Protein AF-A0A382F823-F1 (afdb_monomer_lite)

Radius of gyration: 18.75 Å; chains: 1; bounding box: 42×28×58 Å

Sequence (161 aa):
MLDWESLFKRYIWDDRTTPYLVPASRLNRQQADYEILAYTIFLGILFGVVSITALSSAGPHGHSPNMALYAFTVTCTTVLFGYTKNYPAALYLSASPLAGIAYLVFYGLGSERHLIDTLLIGGALLLLLWYSIRIIRIARIYPTLPEGGNDSTPRRRLFKR

Secondary structure (DSSP, 8-state):
---HHHHHHHHHT-TTT--TTS-GGG--HHHHHHHHHHHHHHHHHHHHHHHHHHHSSSSTT-S-HHHHHHHHHHHHHHHHHHHH--HHHHHHHHHHHHHHHHHHHHHSSSTTS-HHHHHHHHHHHHHHHHHHHHHHHHHHHGGGS-----TTS----SS--

Structure (mmCIF, N/CA/C/O backbone):
data_AF-A0A382F823-F1
#
_entry.id   AF-A0A382F823-F1
#
loop_
_atom_site.group_PDB
_atom_site.id
_atom_site.type_symbol
_atom_site.label_atom_id
_atom_site.label_alt_id
_atom_site.label_comp_id
_atom_site.label_asym_id
_atom_site.label_entity_id
_atom_site.label_seq_id
_atom_site.pdbx_PDB_ins_code
_atom_site.Cartn_x
_atom_site.Cartn_y
_atom_site.Cartn_z
_atom_site.occupancy
_atom_site.B_iso_or_equiv
_atom_site.auth_seq_id
_atom_site.auth_comp_id
_atom_site.auth_asym_id
_atom_site.auth_atom_id
_atom_site.pdbx_PDB_model_num
ATOM 1 N N . MET A 1 1 ? 25.219 -9.732 25.326 1.00 64.75 1 MET A N 1
ATOM 2 C CA . MET A 1 1 ? 24.855 -9.704 23.892 1.00 64.75 1 M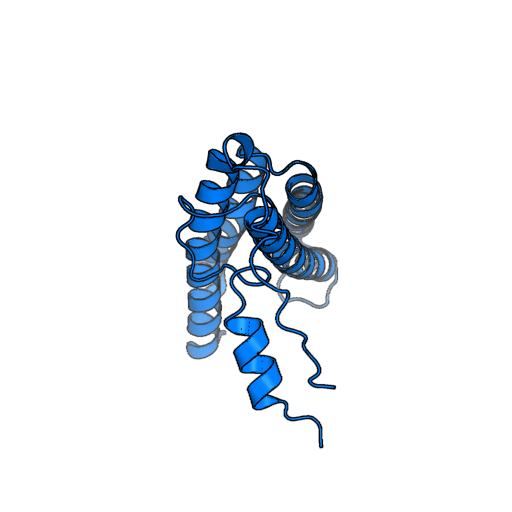ET A CA 1
ATOM 3 C C . MET A 1 1 ? 23.354 -9.509 23.791 1.00 64.75 1 MET A C 1
ATOM 5 O O . MET A 1 1 ? 22.639 -10.093 24.596 1.00 64.75 1 MET A O 1
ATOM 9 N N . LEU A 1 2 ? 22.894 -8.640 22.889 1.00 68.69 2 LEU A N 1
ATOM 10 C CA . LEU A 1 2 ? 21.466 -8.422 22.655 1.00 68.69 2 LEU A CA 1
ATOM 11 C C . LEU A 1 2 ? 20.892 -9.686 22.002 1.00 68.69 2 LEU A C 1
ATOM 13 O O . LEU A 1 2 ? 21.388 -10.110 20.960 1.00 68.69 2 LEU A O 1
ATOM 17 N N . ASP A 1 3 ? 19.891 -10.300 22.622 1.00 81.38 3 ASP A N 1
ATOM 18 C CA . ASP A 1 3 ? 19.282 -11.532 22.122 1.00 81.38 3 ASP A CA 1
ATOM 19 C C . ASP A 1 3 ? 18.284 -11.208 20.995 1.00 81.38 3 ASP A C 1
ATOM 21 O O . ASP A 1 3 ? 17.083 -11.025 21.204 1.00 81.38 3 ASP A O 1
ATOM 25 N N . TRP A 1 4 ? 18.825 -11.014 19.791 1.00 78.00 4 TRP A N 1
ATOM 26 C CA . TRP A 1 4 ? 18.094 -10.539 18.612 1.00 78.00 4 TRP A CA 1
ATOM 27 C C . TRP A 1 4 ? 16.933 -11.458 18.217 1.00 78.00 4 TRP A C 1
ATOM 29 O O . TRP A 1 4 ? 15.869 -10.980 17.826 1.00 78.00 4 TRP A O 1
ATOM 39 N N . GLU A 1 5 ? 17.102 -12.773 18.367 1.00 82.50 5 GLU A N 1
ATOM 40 C CA . GLU A 1 5 ? 16.078 -13.752 18.002 1.00 82.50 5 GLU A CA 1
ATOM 41 C C . GLU A 1 5 ? 14.841 -13.637 18.899 1.00 82.50 5 GLU A C 1
ATOM 43 O O . GLU A 1 5 ? 13.706 -13.637 18.408 1.00 82.50 5 GLU A O 1
ATOM 48 N N . SER A 1 6 ? 15.039 -13.489 20.213 1.00 78.00 6 SER A N 1
ATOM 49 C CA . SER A 1 6 ? 13.921 -13.344 21.144 1.00 78.00 6 SER A CA 1
ATOM 50 C C . SER A 1 6 ? 13.218 -11.998 20.986 1.00 78.00 6 SER A C 1
ATOM 52 O O . SER A 1 6 ? 11.990 -11.951 21.061 1.00 78.00 6 SER A O 1
ATOM 54 N N . LEU A 1 7 ? 13.952 -10.922 20.684 1.00 77.62 7 LEU A N 1
ATOM 55 C CA . LEU A 1 7 ? 13.371 -9.614 20.370 1.00 77.62 7 LEU A CA 1
ATOM 56 C C . LEU A 1 7 ? 12.538 -9.647 19.084 1.00 77.62 7 LEU A C 1
ATOM 58 O O . LEU A 1 7 ? 11.413 -9.147 19.077 1.00 77.62 7 LEU A O 1
ATOM 62 N N . PHE A 1 8 ? 13.045 -10.281 18.026 1.00 76.81 8 PHE A N 1
ATOM 63 C CA . PHE A 1 8 ? 12.350 -10.393 16.745 1.00 76.81 8 PHE A CA 1
ATOM 64 C C . PHE A 1 8 ? 11.076 -11.235 16.853 1.00 76.81 8 PHE A C 1
ATOM 66 O O . PHE A 1 8 ? 9.999 -10.771 16.475 1.00 76.81 8 PHE A O 1
ATOM 73 N N . LYS A 1 9 ? 11.159 -12.434 17.453 1.00 75.12 9 LYS A N 1
ATOM 74 C CA . LYS A 1 9 ? 9.976 -13.277 17.705 1.00 75.12 9 LYS A CA 1
ATOM 75 C C . LYS A 1 9 ? 8.940 -12.524 18.527 1.00 75.12 9 LYS A C 1
ATOM 77 O O . LYS A 1 9 ? 7.758 -12.558 18.211 1.00 75.12 9 LYS A O 1
ATOM 82 N N . ARG A 1 10 ? 9.381 -11.810 19.562 1.00 72.06 10 ARG A N 1
ATOM 83 C CA . ARG A 1 10 ? 8.488 -11.067 20.450 1.00 72.06 10 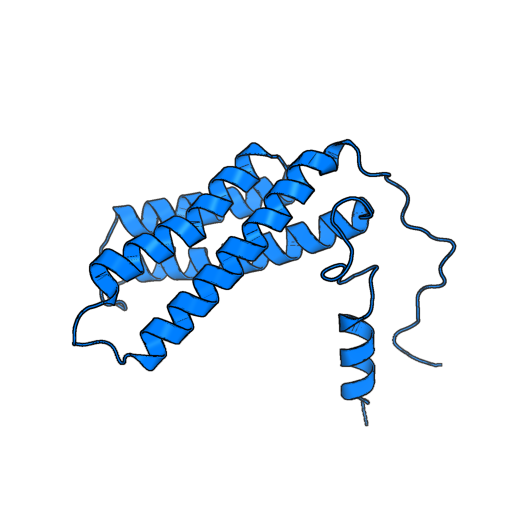ARG A CA 1
ATOM 84 C C . ARG A 1 10 ? 7.835 -9.864 19.778 1.00 72.06 10 ARG A C 1
ATOM 86 O O . ARG A 1 10 ? 6.722 -9.545 20.163 1.00 72.06 10 ARG A O 1
ATOM 93 N N . TYR A 1 11 ? 8.492 -9.228 18.809 1.00 70.38 11 TYR A N 1
ATOM 94 C CA . TYR A 1 11 ? 7.924 -8.122 18.037 1.00 70.38 11 TYR A CA 1
ATOM 95 C C . TYR A 1 11 ? 6.930 -8.598 16.970 1.00 70.38 11 TYR A C 1
ATOM 97 O O . TYR A 1 11 ? 5.876 -7.991 16.808 1.00 70.38 11 TYR A O 1
ATOM 105 N N . ILE A 1 12 ? 7.232 -9.690 16.257 1.00 71.31 12 ILE A N 1
ATOM 106 C CA . ILE A 1 12 ? 6.339 -10.228 15.213 1.00 71.31 12 ILE A CA 1
ATOM 107 C C . ILE A 1 12 ? 5.078 -10.855 15.806 1.00 71.31 12 ILE A C 1
ATOM 109 O O . ILE A 1 12 ? 4.016 -10.752 15.207 1.00 71.31 12 ILE A O 1
ATOM 113 N N . TRP A 1 13 ? 5.186 -11.496 16.971 1.00 69.38 13 TRP A N 1
ATOM 114 C CA . TRP A 1 13 ? 4.048 -12.116 17.661 1.00 69.38 13 TRP A CA 1
ATOM 115 C C . TRP A 1 13 ? 3.336 -11.175 18.645 1.00 69.38 13 TRP A C 1
ATOM 117 O O . TRP A 1 13 ? 2.557 -11.638 19.481 1.00 69.38 13 TRP A O 1
ATOM 127 N N . ASP A 1 14 ? 3.620 -9.870 18.613 1.00 73.12 14 ASP A N 1
ATOM 128 C CA . ASP A 1 14 ? 2.905 -8.903 19.445 1.00 73.12 14 ASP A CA 1
ATOM 129 C C . ASP A 1 14 ? 1.662 -8.390 18.725 1.00 73.12 14 ASP A C 1
ATOM 131 O O . ASP A 1 14 ? 1.696 -7.378 18.027 1.00 73.12 14 ASP A O 1
ATOM 135 N N . ASP A 1 15 ? 0.533 -9.047 18.979 1.00 70.06 15 ASP A N 1
ATOM 136 C CA . ASP A 1 15 ? -0.755 -8.675 18.402 1.00 70.06 15 ASP A CA 1
ATOM 137 C C . ASP A 1 15 ? -1.130 -7.204 18.652 1.00 70.06 15 ASP A C 1
ATOM 139 O O . ASP A 1 15 ? -1.934 -6.659 17.903 1.00 70.06 15 ASP A O 1
ATOM 143 N N . ARG A 1 16 ? -0.583 -6.513 19.669 1.00 69.00 16 ARG A N 1
ATOM 144 C CA . ARG A 1 16 ? -0.863 -5.075 19.867 1.00 69.00 16 ARG A CA 1
ATOM 145 C C . ARG A 1 16 ? -0.211 -4.203 18.798 1.00 69.00 16 ARG A C 1
ATOM 147 O O . ARG A 1 16 ? -0.810 -3.205 18.407 1.00 69.00 16 ARG A O 1
ATOM 154 N N . THR A 1 17 ? 0.997 -4.558 18.366 1.00 67.06 17 THR A N 1
ATOM 155 C CA . THR A 1 17 ? 1.850 -3.708 17.520 1.00 67.06 17 THR A CA 1
ATOM 156 C C . THR A 1 17 ? 1.912 -4.210 16.076 1.00 67.06 17 THR A C 1
ATOM 158 O O . THR A 1 17 ? 2.080 -3.415 15.155 1.00 67.06 17 THR A O 1
ATOM 161 N N . THR A 1 18 ? 1.744 -5.518 15.868 1.00 70.56 18 THR A N 1
ATOM 162 C CA . THR A 1 18 ? 1.849 -6.213 14.576 1.00 70.56 18 THR A CA 1
ATOM 163 C C . THR A 1 18 ? 0.678 -7.194 14.372 1.00 70.56 18 THR A C 1
ATOM 165 O O . THR A 1 18 ? 0.881 -8.396 14.208 1.00 70.56 18 THR A O 1
ATOM 168 N N . PRO A 1 19 ? -0.582 -6.715 14.331 1.00 76.75 19 PRO A N 1
ATOM 169 C CA . PRO A 1 19 ? -1.793 -7.550 14.290 1.00 76.75 19 PRO A CA 1
ATOM 170 C C . PRO A 1 19 ? -2.033 -8.281 12.950 1.00 76.75 19 PRO A C 1
ATOM 172 O O . PRO A 1 19 ? -3.172 -8.596 12.602 1.00 76.75 19 PRO A O 1
ATOM 175 N N . TYR A 1 20 ? -0.992 -8.600 12.179 1.00 78.31 20 TYR A N 1
ATOM 176 C CA . TYR A 1 20 ? -1.092 -9.176 10.833 1.00 78.31 20 TYR A CA 1
ATOM 177 C C . TYR A 1 20 ? -1.740 -10.565 10.798 1.00 78.31 20 TYR A C 1
ATOM 179 O O . TYR A 1 20 ? -2.231 -10.989 9.755 1.00 78.31 20 TYR A O 1
ATOM 187 N N . LEU A 1 21 ? -1.785 -11.283 11.920 1.00 77.19 21 LEU A N 1
ATOM 188 C CA . LEU A 1 21 ? -2.423 -12.603 12.018 1.00 77.19 21 LEU A CA 1
ATOM 189 C C . LEU A 1 21 ? -3.831 -12.545 12.630 1.00 77.19 21 LEU A C 1
ATOM 191 O O . LEU A 1 21 ? -4.568 -13.531 12.583 1.00 77.19 21 LEU A O 1
ATOM 195 N N . VAL A 1 22 ? -4.242 -11.387 13.154 1.00 80.69 22 VAL A N 1
ATOM 196 C CA . VAL A 1 22 ? -5.578 -11.190 13.722 1.00 80.69 22 VAL A CA 1
ATOM 197 C C . VAL A 1 22 ? -6.588 -10.984 12.584 1.00 80.69 22 VAL A C 1
ATOM 199 O O . VAL A 1 22 ? -6.340 -10.172 11.688 1.00 80.69 22 VAL A O 1
ATOM 202 N N . PRO A 1 23 ? -7.737 -11.689 12.580 1.00 81.69 23 PRO A N 1
ATOM 203 C CA . PRO A 1 23 ? -8.795 -11.446 11.606 1.00 81.69 23 PRO A CA 1
ATOM 204 C C . PRO A 1 23 ? -9.296 -10.004 11.684 1.00 81.69 23 PRO A C 1
ATOM 206 O O . PRO A 1 23 ? -9.543 -9.502 12.779 1.00 81.69 23 PRO A O 1
ATOM 209 N N . ALA A 1 24 ? -9.543 -9.374 10.531 1.00 81.62 24 ALA A N 1
ATOM 210 C CA . ALA A 1 24 ? -9.981 -7.977 10.475 1.00 81.62 24 ALA A CA 1
ATOM 211 C C . ALA A 1 24 ? -11.205 -7.688 11.371 1.00 81.62 24 ALA A C 1
ATOM 213 O O . ALA A 1 24 ? -11.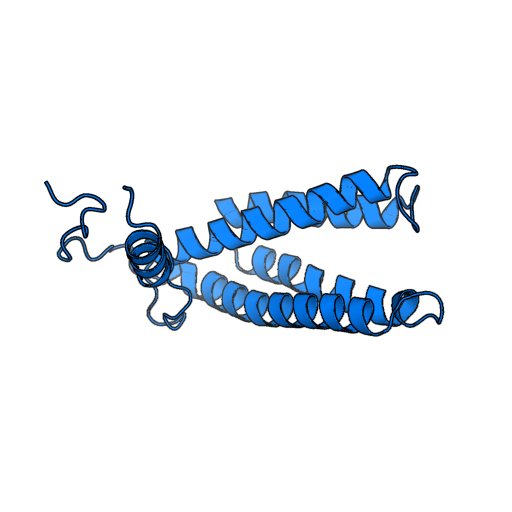255 -6.657 12.027 1.00 81.62 24 ALA A O 1
ATOM 214 N N . SER A 1 25 ? -12.153 -8.626 11.475 1.00 80.25 25 SER A N 1
ATOM 215 C CA . SER A 1 25 ? -13.363 -8.493 12.303 1.00 80.25 25 SER A CA 1
ATOM 216 C C . SER A 1 25 ? -13.121 -8.450 13.815 1.00 80.25 25 SER A C 1
ATOM 218 O O . SER A 1 25 ? -14.028 -8.085 14.556 1.00 80.25 25 SER A O 1
ATOM 220 N N . ARG A 1 26 ? -11.936 -8.852 14.283 1.00 82.19 26 ARG A N 1
ATOM 221 C CA . ARG A 1 26 ? -11.557 -8.872 15.704 1.00 82.19 26 ARG A CA 1
ATOM 222 C C . ARG A 1 26 ? -10.512 -7.811 16.045 1.00 82.19 26 ARG A C 1
ATOM 224 O O . ARG A 1 26 ? -9.977 -7.831 17.151 1.00 82.19 26 ARG A O 1
ATOM 231 N N . LEU A 1 27 ? -10.193 -6.928 15.099 1.00 84.19 27 LEU A N 1
ATOM 232 C CA . LEU A 1 27 ? -9.223 -5.870 15.327 1.00 84.19 27 LEU A CA 1
ATOM 233 C C . LEU A 1 27 ? -9.762 -4.834 16.301 1.00 84.19 27 LEU A C 1
ATOM 235 O O . LEU A 1 27 ? -10.942 -4.497 16.329 1.00 84.19 27 LEU A O 1
ATOM 239 N N . ASN A 1 28 ? -8.839 -4.291 17.070 1.00 86.75 28 ASN A N 1
ATOM 240 C CA . ASN A 1 28 ? -9.043 -3.087 17.842 1.00 86.75 28 ASN A CA 1
ATOM 241 C C . ASN A 1 28 ? -8.707 -1.849 17.001 1.00 86.75 28 ASN A C 1
ATOM 243 O O . ASN A 1 28 ? -7.920 -1.944 16.055 1.00 86.75 28 ASN A O 1
ATOM 247 N N . ARG A 1 29 ? -9.217 -0.669 17.360 1.00 85.56 29 ARG A N 1
ATOM 248 C CA . ARG A 1 29 ? -8.936 0.553 16.593 1.00 85.56 29 ARG A CA 1
ATOM 249 C C . ARG A 1 29 ? -7.447 0.908 16.570 1.00 85.56 29 ARG A C 1
ATOM 251 O O . ARG A 1 29 ? -6.915 1.187 15.504 1.00 85.56 29 ARG A O 1
ATOM 258 N N . GLN A 1 30 ? -6.750 0.764 17.701 1.00 85.81 30 GLN A N 1
ATOM 259 C CA . GLN A 1 30 ? -5.291 0.966 17.771 1.00 85.81 30 GLN A CA 1
ATOM 260 C C . GLN A 1 30 ? -4.515 -0.011 16.873 1.00 85.81 30 GLN A C 1
ATOM 262 O O . GLN A 1 30 ? -3.559 0.371 16.207 1.00 85.81 30 GLN A O 1
ATOM 267 N N . GLN A 1 31 ? -4.933 -1.278 16.836 1.00 87.12 31 GLN A N 1
ATOM 268 C CA . GLN A 1 31 ? -4.320 -2.299 15.982 1.00 87.12 31 GLN A CA 1
ATOM 269 C C . GLN A 1 31 ? -4.525 -1.968 14.498 1.00 87.12 31 GLN A C 1
ATOM 271 O O . GLN A 1 31 ? -3.583 -2.032 13.711 1.00 87.12 31 GLN A O 1
ATOM 276 N N . ALA A 1 32 ? -5.740 -1.556 14.130 1.00 89.56 32 ALA A N 1
ATOM 277 C CA . ALA A 1 32 ? -6.045 -1.095 12.783 1.00 89.56 32 ALA A CA 1
ATOM 278 C C . ALA A 1 32 ? -5.225 0.150 12.400 1.00 89.56 32 ALA A C 1
ATOM 280 O O . ALA A 1 32 ? -4.743 0.225 11.273 1.00 89.56 32 ALA A O 1
ATOM 281 N N . ASP A 1 33 ? -5.012 1.089 13.328 1.00 89.94 33 ASP A N 1
ATOM 282 C CA . ASP A 1 33 ? -4.183 2.277 13.098 1.00 89.94 33 ASP A CA 1
ATOM 283 C C . ASP A 1 33 ? -2.730 1.908 12.778 1.00 89.94 33 ASP A C 1
ATOM 285 O O . ASP A 1 33 ? -2.172 2.426 11.809 1.00 89.94 33 ASP A O 1
ATOM 289 N N . TYR A 1 34 ? -2.128 0.989 13.541 1.00 89.12 34 TYR A N 1
ATOM 290 C CA . TYR A 1 34 ? -0.767 0.515 13.271 1.00 89.12 34 TYR A CA 1
ATOM 291 C C . TYR A 1 34 ? -0.660 -0.208 11.928 1.00 89.12 34 TYR A C 1
ATOM 293 O O . TYR A 1 34 ? 0.287 0.031 11.178 1.00 89.12 34 TYR A O 1
ATOM 301 N N . GLU A 1 35 ? -1.636 -1.053 11.596 1.00 91.19 35 GLU A N 1
ATOM 302 C CA . GLU A 1 35 ? -1.631 -1.797 10.337 1.00 91.19 35 GLU A CA 1
ATOM 303 C C . GLU A 1 35 ? -1.799 -0.871 9.120 1.00 91.19 35 GLU A C 1
ATOM 305 O O . GLU A 1 35 ? -1.065 -0.994 8.135 1.00 91.19 35 GLU A O 1
ATOM 310 N N . ILE A 1 36 ? -2.721 0.097 9.202 1.00 92.44 36 ILE A N 1
ATOM 311 C CA . ILE A 1 36 ? -2.918 1.118 8.166 1.00 92.44 36 ILE A CA 1
ATOM 312 C C . ILE A 1 36 ? -1.656 1.970 8.015 1.00 92.44 36 ILE A C 1
ATOM 314 O O . ILE A 1 36 ? -1.240 2.233 6.889 1.00 92.44 36 ILE A O 1
ATOM 318 N N . LEU A 1 37 ? -1.031 2.381 9.121 1.00 91.94 37 LEU A N 1
ATOM 319 C CA . LEU A 1 37 ? 0.189 3.188 9.099 1.00 91.94 37 LEU A CA 1
ATOM 320 C C . LEU A 1 37 ? 1.366 2.435 8.468 1.00 91.94 37 LEU A C 1
ATOM 322 O O . LEU A 1 37 ? 2.077 2.993 7.635 1.00 91.94 37 LEU A O 1
ATOM 326 N N . ALA A 1 38 ? 1.557 1.160 8.812 1.00 91.56 38 ALA A N 1
ATOM 327 C CA . ALA A 1 38 ? 2.594 0.335 8.197 1.00 91.56 38 ALA A CA 1
ATOM 328 C C . ALA A 1 38 ? 2.381 0.217 6.679 1.00 91.56 38 ALA A C 1
ATOM 330 O O . ALA A 1 38 ? 3.319 0.392 5.899 1.00 91.56 38 ALA A O 1
ATOM 331 N N . TYR A 1 39 ? 1.135 -0.013 6.255 1.00 92.94 39 TYR A N 1
ATOM 332 C CA . TYR A 1 39 ? 0.780 -0.108 4.842 1.00 92.94 39 TYR A CA 1
ATOM 333 C C . TYR A 1 39 ? 1.009 1.203 4.080 1.00 92.94 39 TYR A C 1
ATOM 335 O O . TYR A 1 39 ? 1.589 1.186 2.994 1.00 92.94 39 TYR A O 1
ATOM 343 N N . THR A 1 40 ? 0.578 2.342 4.629 1.00 94.25 40 THR A N 1
ATOM 344 C CA . THR A 1 40 ? 0.711 3.644 3.959 1.00 94.25 40 THR A CA 1
ATOM 345 C C . THR A 1 40 ? 2.156 4.092 3.850 1.00 94.25 40 THR A C 1
ATOM 347 O O . THR A 1 40 ? 2.535 4.605 2.802 1.00 94.25 40 THR A O 1
ATOM 350 N N . ILE A 1 41 ? 2.983 3.848 4.871 1.00 94.44 41 ILE A N 1
ATOM 351 C CA . ILE A 1 41 ? 4.423 4.127 4.806 1.00 94.44 41 ILE A CA 1
ATOM 352 C C . ILE A 1 41 ? 5.080 3.256 3.738 1.00 94.44 41 ILE A C 1
ATOM 354 O O . ILE A 1 41 ? 5.795 3.774 2.882 1.00 94.44 41 ILE A O 1
ATOM 358 N N . PHE A 1 42 ? 4.815 1.947 3.754 1.00 93.88 42 PHE A N 1
ATOM 359 C CA . PHE A 1 42 ? 5.396 1.021 2.785 1.00 93.88 42 PHE A CA 1
ATOM 360 C C . PHE A 1 42 ? 5.042 1.414 1.345 1.00 93.88 42 PHE A C 1
ATOM 362 O O . PHE A 1 42 ? 5.928 1.587 0.505 1.00 93.88 42 PHE A O 1
ATOM 369 N N . LEU A 1 43 ? 3.751 1.610 1.067 1.00 94.00 43 LEU A N 1
ATOM 370 C CA . LEU A 1 43 ? 3.275 1.951 -0.270 1.00 94.00 43 LEU A CA 1
ATOM 371 C C . LEU A 1 43 ? 3.713 3.364 -0.687 1.00 94.00 43 LEU A C 1
ATOM 373 O O . LEU A 1 43 ? 4.080 3.574 -1.841 1.00 94.00 43 LEU A O 1
ATOM 377 N N . GLY A 1 44 ? 3.718 4.314 0.250 1.00 94.06 44 GLY A N 1
ATOM 378 C CA . GLY A 1 44 ? 4.122 5.697 0.015 1.00 94.06 44 GLY A CA 1
ATOM 379 C C . GLY A 1 44 ? 5.596 5.819 -0.361 1.00 94.06 44 GLY A C 1
ATOM 380 O O . GLY A 1 44 ? 5.916 6.530 -1.312 1.00 94.06 44 GLY A O 1
ATOM 381 N N . ILE A 1 45 ? 6.483 5.077 0.314 1.00 94.75 45 ILE A N 1
ATOM 382 C CA . ILE A 1 45 ? 7.911 5.012 -0.036 1.00 94.75 45 ILE A CA 1
ATOM 383 C C . ILE A 1 45 ? 8.089 4.364 -1.410 1.00 94.75 45 ILE A C 1
ATOM 385 O O . ILE A 1 45 ? 8.780 4.923 -2.260 1.00 94.75 45 ILE A O 1
ATOM 389 N N . LEU A 1 46 ? 7.440 3.220 -1.652 1.00 92.81 46 LEU A N 1
ATOM 390 C CA . LEU A 1 46 ? 7.561 2.489 -2.914 1.00 92.81 46 LEU A CA 1
ATOM 391 C C . LEU A 1 46 ? 7.148 3.369 -4.102 1.00 92.81 46 LEU A C 1
ATOM 393 O O . LEU A 1 46 ? 7.929 3.553 -5.035 1.00 92.81 46 LEU A O 1
ATOM 397 N N . PHE A 1 47 ? 5.958 3.971 -4.051 1.00 92.12 47 PHE A N 1
ATOM 398 C CA . PHE A 1 47 ? 5.470 4.836 -5.128 1.00 92.12 47 PHE A CA 1
ATOM 399 C C . PHE A 1 47 ? 6.165 6.201 -5.174 1.00 92.12 47 PHE A C 1
ATOM 401 O O . PHE A 1 47 ? 6.310 6.761 -6.258 1.00 92.12 47 PHE A O 1
ATOM 408 N N . GLY A 1 48 ? 6.685 6.701 -4.050 1.00 91.75 48 GLY A N 1
ATOM 409 C CA . GLY A 1 48 ? 7.526 7.899 -4.032 1.00 91.75 48 GLY A CA 1
ATOM 410 C C . GLY A 1 48 ? 8.816 7.696 -4.830 1.00 91.75 48 GLY A C 1
ATOM 411 O O . GLY A 1 48 ? 9.162 8.523 -5.674 1.00 91.75 48 GLY A O 1
ATOM 412 N N . VAL A 1 49 ? 9.482 6.552 -4.646 1.00 91.69 49 VAL A N 1
ATOM 413 C CA . VAL A 1 49 ? 10.658 6.174 -5.447 1.00 91.69 49 VAL A CA 1
ATOM 414 C C . VAL A 1 49 ? 10.281 5.996 -6.921 1.00 91.69 49 VAL A C 1
ATOM 416 O O . VAL A 1 49 ? 10.990 6.499 -7.794 1.00 91.69 49 VAL A O 1
ATOM 419 N N . VAL A 1 50 ? 9.149 5.349 -7.222 1.00 88.69 50 VAL A N 1
ATOM 420 C CA . VAL A 1 50 ? 8.651 5.209 -8.606 1.00 88.69 50 VAL A CA 1
ATOM 421 C C . VAL A 1 50 ? 8.396 6.576 -9.250 1.00 88.69 50 VAL A C 1
ATOM 423 O O . VAL A 1 50 ? 8.791 6.799 -10.388 1.00 88.69 50 VAL A O 1
ATOM 426 N N . SER A 1 51 ? 7.799 7.523 -8.524 1.00 89.88 51 SER A N 1
ATOM 427 C CA . SER A 1 51 ? 7.530 8.870 -9.034 1.00 89.88 51 SER A CA 1
ATOM 428 C C . SER A 1 51 ? 8.815 9.619 -9.394 1.00 89.88 51 SER A C 1
ATOM 430 O O . SER A 1 51 ? 8.872 10.248 -10.449 1.00 89.88 51 SER A O 1
ATOM 432 N N . ILE A 1 52 ? 9.845 9.546 -8.544 1.00 89.12 52 ILE A N 1
ATOM 433 C CA . ILE A 1 52 ? 11.137 10.206 -8.786 1.00 89.12 52 ILE A CA 1
ATOM 434 C C . ILE A 1 52 ? 11.870 9.538 -9.955 1.00 89.12 52 ILE A C 1
ATOM 436 O O . ILE A 1 52 ? 12.398 10.218 -10.833 1.00 89.12 52 ILE A O 1
ATOM 440 N N . THR A 1 53 ? 11.886 8.205 -9.991 1.00 87.06 53 THR A N 1
ATOM 441 C CA . THR A 1 53 ? 12.574 7.444 -11.045 1.00 87.06 53 THR A CA 1
ATOM 442 C C . THR A 1 53 ? 11.906 7.589 -12.410 1.00 87.06 53 THR A C 1
ATOM 444 O O . THR A 1 53 ? 12.620 7.677 -13.402 1.00 87.06 53 THR A O 1
ATOM 447 N N . ALA A 1 54 ? 10.576 7.696 -12.477 1.00 86.00 54 ALA A N 1
ATOM 448 C CA . ALA A 1 54 ? 9.845 7.959 -13.721 1.00 86.00 54 ALA A CA 1
ATOM 449 C C . ALA A 1 54 ? 10.128 9.358 -14.302 1.00 86.00 54 ALA A C 1
ATOM 451 O O . ALA A 1 54 ? 10.078 9.552 -15.518 1.00 86.00 54 ALA A O 1
ATOM 452 N N . LEU A 1 55 ? 10.432 10.335 -13.440 1.00 86.12 55 LEU A N 1
ATOM 453 C CA . LEU A 1 55 ? 10.803 11.691 -13.851 1.00 86.12 55 LEU A CA 1
ATOM 454 C C . LEU A 1 55 ? 12.293 11.807 -14.219 1.00 86.12 55 LEU A C 1
ATOM 456 O O . LEU A 1 55 ? 12.675 12.674 -15.002 1.00 86.12 55 LEU A O 1
ATOM 460 N N . SER A 1 56 ? 13.123 10.929 -13.658 1.00 84.56 56 SER A N 1
ATOM 461 C CA . SER A 1 56 ? 14.550 10.819 -13.952 1.00 84.56 56 SER A CA 1
ATOM 462 C C . SER A 1 56 ? 14.811 10.042 -15.250 1.00 84.56 56 SER A C 1
ATOM 464 O O . SER A 1 56 ? 13.981 9.263 -15.709 1.00 84.56 56 SER A O 1
ATOM 466 N N . SER A 1 57 ? 16.006 10.205 -15.819 1.00 75.81 57 SER A N 1
ATOM 467 C CA . SER A 1 57 ? 16.526 9.368 -16.910 1.00 75.81 57 SER A CA 1
ATOM 468 C C . SER A 1 57 ? 17.113 8.034 -16.423 1.00 75.81 57 SER A C 1
ATOM 470 O O . SER A 1 57 ? 17.560 7.226 -17.230 1.00 75.81 57 SER A O 1
ATOM 472 N N . ALA A 1 58 ? 17.121 7.785 -15.109 1.00 70.56 58 ALA A N 1
ATOM 473 C CA . ALA A 1 58 ? 17.775 6.629 -14.494 1.00 70.56 58 ALA A CA 1
ATOM 474 C C . ALA A 1 58 ? 17.056 5.279 -14.707 1.00 70.56 58 ALA A C 1
ATOM 476 O O . ALA A 1 58 ? 17.580 4.246 -14.294 1.00 70.56 58 ALA A O 1
ATOM 477 N N . GLY A 1 59 ? 15.857 5.264 -15.302 1.00 65.25 59 GLY A N 1
ATOM 478 C CA . GLY A 1 59 ? 15.036 4.061 -15.457 1.00 65.25 59 GLY A CA 1
ATOM 479 C C . GLY A 1 59 ? 14.725 3.696 -16.914 1.00 65.25 59 GLY A C 1
ATOM 480 O O . GLY A 1 59 ? 14.774 4.563 -17.785 1.00 65.25 59 GLY A O 1
ATOM 481 N N . PRO A 1 60 ? 14.297 2.445 -17.188 1.00 65.31 60 PRO A N 1
ATOM 482 C CA . PRO A 1 60 ? 13.964 1.993 -18.546 1.00 65.31 60 PRO A CA 1
ATOM 483 C C . PRO A 1 60 ? 12.796 2.767 -19.181 1.00 65.31 60 PRO A C 1
ATOM 485 O O . PRO A 1 60 ? 12.627 2.749 -20.391 1.00 65.31 60 PRO A O 1
ATOM 488 N N . HIS A 1 61 ? 11.979 3.423 -18.350 1.00 65.56 61 HIS A N 1
ATOM 489 C CA . HIS A 1 61 ? 10.830 4.246 -18.746 1.00 65.56 61 HIS A CA 1
ATOM 490 C C . HIS A 1 61 ? 10.981 5.682 -18.210 1.00 65.56 61 HIS A C 1
ATOM 492 O O . HIS A 1 61 ? 9.999 6.315 -17.816 1.00 65.56 61 HIS A O 1
ATOM 498 N N . GLY A 1 62 ? 12.221 6.174 -18.126 1.00 67.38 62 GLY A N 1
ATOM 499 C CA . GLY A 1 62 ? 12.507 7.554 -17.741 1.00 67.38 62 GLY A CA 1
ATOM 500 C C . GLY A 1 62 ? 11.826 8.560 -18.672 1.00 67.38 62 GLY A C 1
ATOM 501 O O . GLY A 1 62 ? 11.548 8.256 -19.830 1.00 67.38 62 GLY A O 1
ATOM 502 N N . HIS A 1 63 ? 11.535 9.755 -18.158 1.00 79.25 63 HIS A N 1
ATOM 503 C CA . HIS A 1 63 ? 10.740 10.777 -18.853 1.00 79.25 63 HIS A CA 1
ATOM 504 C C . HIS A 1 63 ? 9.329 10.307 -19.244 1.00 79.25 63 HIS A C 1
ATOM 506 O O . HIS A 1 63 ? 8.859 10.577 -20.349 1.00 79.25 63 HIS A O 1
ATOM 512 N N . SER A 1 64 ? 8.623 9.640 -18.327 1.00 84.31 64 SER A N 1
ATOM 513 C CA . SER A 1 64 ? 7.213 9.263 -18.504 1.00 84.31 64 SER A CA 1
ATOM 514 C C . SER A 1 64 ? 6.291 10.092 -17.587 1.00 84.31 64 SER A C 1
ATOM 516 O O . SER A 1 64 ? 5.939 9.655 -16.487 1.00 84.31 64 SER A O 1
ATOM 518 N N . PRO A 1 65 ? 5.835 11.292 -18.019 1.00 84.38 65 PRO A N 1
ATOM 519 C CA . PRO A 1 65 ? 5.039 12.195 -17.180 1.00 84.38 65 PRO A CA 1
ATOM 520 C C . PRO A 1 65 ? 3.778 11.546 -16.604 1.00 84.38 65 PRO A C 1
ATOM 522 O O . PRO A 1 65 ? 3.451 11.758 -15.442 1.00 84.38 65 PRO A O 1
ATOM 525 N N . ASN A 1 66 ? 3.101 10.703 -17.388 1.00 87.94 66 ASN A N 1
ATOM 526 C CA . ASN A 1 66 ? 1.873 10.029 -16.961 1.00 87.94 66 ASN A CA 1
ATOM 527 C C . ASN A 1 66 ? 2.123 9.050 -15.803 1.00 87.94 66 ASN A C 1
ATOM 529 O O . ASN A 1 66 ? 1.332 8.988 -14.863 1.00 87.94 66 ASN A O 1
ATOM 533 N N . MET A 1 67 ? 3.233 8.305 -15.851 1.00 85.94 67 MET A N 1
ATOM 534 C CA . MET A 1 67 ? 3.596 7.348 -14.805 1.00 85.94 67 MET A CA 1
ATOM 535 C C . MET A 1 67 ? 4.028 8.075 -13.530 1.00 85.94 67 MET A C 1
ATOM 537 O O . MET A 1 67 ? 3.610 7.690 -12.439 1.00 85.94 67 MET A O 1
ATOM 541 N N . ALA A 1 68 ? 4.795 9.161 -13.671 1.00 89.06 68 ALA A N 1
ATOM 542 C CA . ALA A 1 68 ? 5.189 10.011 -12.552 1.00 89.06 68 ALA A CA 1
ATOM 543 C C . ALA A 1 68 ? 3.970 10.651 -11.867 1.00 89.06 68 ALA A C 1
ATOM 545 O O . ALA A 1 68 ? 3.857 10.589 -10.646 1.00 89.06 68 ALA A O 1
ATOM 546 N N . LEU A 1 69 ? 3.024 11.200 -12.640 1.00 91.19 69 LEU A N 1
ATOM 547 C CA . LEU A 1 69 ? 1.793 11.788 -12.105 1.00 91.19 69 LEU A CA 1
ATOM 548 C C . LEU A 1 69 ? 0.939 10.756 -11.367 1.00 91.19 69 LEU A C 1
ATOM 550 O O . LEU A 1 69 ? 0.492 11.027 -10.256 1.00 91.19 69 LEU A O 1
ATOM 554 N N . TYR A 1 70 ? 0.748 9.566 -11.941 1.00 92.25 70 TYR A N 1
ATOM 555 C CA . TYR A 1 70 ? 0.003 8.499 -11.273 1.00 92.25 70 TYR A CA 1
ATOM 556 C C . TYR A 1 70 ? 0.688 8.037 -9.979 1.00 92.25 70 TYR A C 1
ATOM 558 O O . TYR A 1 70 ? 0.044 7.886 -8.942 1.00 92.25 70 TYR A O 1
ATOM 566 N N . ALA A 1 71 ? 2.008 7.839 -10.004 1.00 91.69 71 ALA A N 1
ATOM 567 C CA . ALA A 1 71 ? 2.746 7.454 -8.807 1.00 91.69 71 ALA A CA 1
ATOM 568 C C . ALA A 1 71 ? 2.659 8.534 -7.717 1.00 91.69 71 ALA A C 1
ATOM 570 O O . ALA A 1 71 ? 2.438 8.216 -6.549 1.00 91.69 71 ALA A O 1
ATOM 571 N N . PHE A 1 72 ? 2.723 9.809 -8.106 1.00 93.69 72 PHE A N 1
ATOM 572 C CA . PHE A 1 72 ? 2.543 10.936 -7.201 1.00 93.69 72 PHE A CA 1
ATOM 573 C C . PHE A 1 72 ? 1.143 10.966 -6.569 1.00 93.69 72 PHE A C 1
ATOM 575 O O . PHE A 1 72 ? 1.030 11.111 -5.351 1.00 93.69 72 PHE A O 1
ATOM 582 N N . THR A 1 73 ? 0.068 10.758 -7.342 1.00 95.44 73 THR A N 1
ATOM 583 C CA . THR A 1 73 ? -1.299 10.718 -6.787 1.00 95.44 73 THR A CA 1
ATOM 584 C C . THR A 1 73 ? -1.489 9.551 -5.822 1.00 95.44 73 THR A C 1
ATOM 586 O O . THR A 1 73 ? -2.165 9.707 -4.800 1.00 95.44 73 THR A O 1
ATOM 589 N N . VAL A 1 74 ? -0.860 8.400 -6.084 1.00 95.12 74 VAL A N 1
ATOM 590 C CA . VAL A 1 74 ? -0.823 7.269 -5.143 1.00 95.12 74 VAL A CA 1
ATOM 591 C C . VAL A 1 74 ? -0.106 7.666 -3.855 1.00 95.12 74 VAL A C 1
ATOM 593 O O . VAL A 1 74 ? -0.676 7.488 -2.778 1.00 95.12 74 VAL A O 1
ATOM 596 N N . THR A 1 75 ? 1.078 8.279 -3.932 1.00 95.25 75 THR A N 1
ATOM 597 C CA . THR A 1 75 ? 1.813 8.756 -2.751 1.00 95.25 75 THR A CA 1
ATOM 598 C C . THR A 1 75 ? 1.000 9.779 -1.953 1.00 95.25 75 THR A C 1
ATOM 600 O O . THR A 1 75 ? 0.836 9.611 -0.746 1.00 95.25 75 THR A O 1
ATOM 603 N N . CYS A 1 76 ? 0.383 10.779 -2.587 1.00 94.56 76 CYS A N 1
ATOM 604 C CA . CYS A 1 76 ? -0.507 11.713 -1.889 1.00 94.56 76 CYS A CA 1
ATOM 605 C C . CYS A 1 76 ? -1.680 10.991 -1.211 1.00 94.56 76 CYS A C 1
ATOM 607 O O . CYS A 1 76 ? -2.018 11.281 -0.061 1.00 94.56 76 CYS A O 1
ATOM 609 N N . THR A 1 77 ? -2.269 10.002 -1.886 1.00 95.25 77 THR A N 1
ATOM 610 C CA . THR A 1 77 ? -3.377 9.226 -1.322 1.00 95.25 77 THR A CA 1
ATOM 611 C C . THR A 1 77 ? -2.937 8.372 -0.135 1.00 95.25 77 THR A C 1
ATOM 613 O O . THR A 1 77 ? -3.718 8.214 0.798 1.00 95.25 77 THR A O 1
ATOM 616 N N . THR A 1 78 ? -1.694 7.876 -0.089 1.00 95.38 78 THR A N 1
ATOM 617 C CA . THR A 1 78 ? -1.188 7.165 1.103 1.00 95.38 78 THR A CA 1
ATOM 618 C C . THR A 1 78 ? -1.153 8.056 2.340 1.00 95.38 78 THR A C 1
ATOM 620 O O . THR A 1 78 ? -1.555 7.613 3.416 1.00 95.38 78 THR A O 1
ATOM 623 N N . VAL A 1 79 ? -0.775 9.329 2.186 1.00 94.56 79 VAL A N 1
ATOM 624 C CA . VAL A 1 79 ? -0.779 10.306 3.285 1.00 94.56 79 VAL A CA 1
ATOM 625 C C . VAL A 1 79 ? -2.213 10.601 3.729 1.00 94.56 79 VAL A C 1
ATOM 627 O O . VAL A 1 79 ? -2.528 10.521 4.919 1.00 94.56 79 VAL A O 1
ATOM 630 N N . LEU A 1 80 ? -3.109 10.864 2.771 1.00 94.19 80 LEU A N 1
ATOM 631 C CA . LEU A 1 80 ? -4.526 11.105 3.052 1.00 94.19 80 LEU A CA 1
ATOM 632 C C . LEU A 1 80 ? -5.189 9.904 3.730 1.00 94.19 80 LEU A C 1
ATOM 634 O O . LEU A 1 80 ? -5.940 10.083 4.689 1.00 94.19 80 LEU A O 1
ATOM 638 N N . PHE A 1 81 ? -4.916 8.685 3.267 1.00 94.94 81 PHE A N 1
ATOM 639 C CA . PHE A 1 81 ? -5.464 7.467 3.853 1.00 94.94 81 PHE A CA 1
ATOM 640 C C . PHE A 1 81 ? -4.916 7.220 5.261 1.00 94.94 81 PHE A C 1
ATOM 642 O O . PHE A 1 81 ? -5.688 6.869 6.148 1.00 94.94 81 PHE A O 1
ATOM 649 N N . GLY A 1 82 ? -3.627 7.476 5.505 1.00 91.81 82 GLY A N 1
ATOM 650 C CA . GLY A 1 82 ? -3.038 7.351 6.841 1.00 91.81 82 GLY A CA 1
ATOM 651 C C . GLY A 1 82 ? -3.719 8.255 7.874 1.00 91.81 82 GLY A C 1
ATOM 652 O O . GLY A 1 82 ? -3.972 7.836 9.007 1.00 91.81 82 GLY A O 1
ATOM 653 N N . TYR A 1 83 ? -4.090 9.472 7.469 1.00 91.00 83 TYR A N 1
ATOM 654 C CA . TYR A 1 83 ? -4.808 10.403 8.337 1.00 91.00 83 TYR A CA 1
ATOM 655 C C . TYR A 1 83 ? -6.299 10.052 8.455 1.00 91.00 83 TYR A C 1
ATOM 657 O O . TYR A 1 83 ? -6.783 9.767 9.552 1.00 91.00 83 TYR A O 1
ATOM 665 N N . THR A 1 84 ? -7.009 10.019 7.322 1.00 91.44 84 THR A N 1
ATOM 666 C CA . THR A 1 84 ? -8.480 9.931 7.263 1.00 91.44 84 THR A CA 1
ATOM 667 C C . THR A 1 84 ? -9.034 8.525 7.456 1.00 91.44 84 THR A C 1
ATOM 669 O O . THR A 1 84 ? -10.146 8.379 7.949 1.00 91.44 84 THR A O 1
ATOM 672 N N . LYS A 1 85 ? -8.280 7.489 7.062 1.00 91.56 85 LYS A N 1
ATOM 673 C CA . LYS A 1 85 ? -8.669 6.066 7.132 1.00 91.56 85 LYS A CA 1
ATOM 674 C C . LYS A 1 85 ? -9.973 5.760 6.388 1.00 91.56 85 LYS A C 1
ATOM 676 O O . LYS A 1 85 ? -10.677 4.796 6.678 1.00 91.56 85 LYS A O 1
ATOM 681 N N . ASN A 1 86 ? -10.265 6.576 5.377 1.00 90.88 86 ASN A N 1
ATOM 682 C CA . ASN A 1 86 ? -11.478 6.495 4.581 1.00 90.88 86 ASN A CA 1
ATOM 683 C C . ASN A 1 86 ? -11.463 5.292 3.628 1.00 90.88 86 ASN A C 1
ATOM 685 O O . ASN A 1 86 ? -10.499 5.056 2.897 1.00 90.88 86 ASN A O 1
ATOM 689 N N . TYR A 1 87 ? -12.596 4.594 3.555 1.00 91.94 87 TYR A N 1
ATOM 690 C CA . TYR A 1 87 ? -12.837 3.492 2.622 1.00 91.94 87 TYR A CA 1
ATOM 691 C C . TYR A 1 87 ? -12.527 3.805 1.137 1.00 91.94 87 TYR A C 1
ATOM 693 O O . TYR A 1 87 ? -11.826 3.006 0.513 1.00 91.94 87 TYR A O 1
ATOM 701 N N . PRO A 1 88 ? -12.964 4.939 0.541 1.00 92.62 88 PRO A N 1
ATOM 702 C CA . PRO A 1 88 ? -12.646 5.241 -0.860 1.00 92.62 88 PRO A CA 1
ATOM 703 C C . PRO A 1 88 ? -11.144 5.423 -1.117 1.00 92.62 88 PRO A C 1
ATOM 705 O O . PRO A 1 88 ? -10.655 5.034 -2.175 1.00 92.62 88 PRO A O 1
ATOM 708 N N . ALA A 1 89 ? -10.392 5.951 -0.148 1.00 91.75 89 ALA A N 1
ATOM 709 C CA . ALA A 1 89 ? -8.943 6.077 -0.278 1.00 91.75 89 ALA A CA 1
ATOM 710 C C . ALA A 1 89 ? -8.264 4.695 -0.274 1.00 91.75 89 ALA A C 1
ATOM 712 O O . ALA A 1 89 ? -7.376 4.450 -1.087 1.00 91.75 89 ALA A O 1
ATOM 713 N N . ALA A 1 90 ? -8.740 3.754 0.553 1.00 92.88 90 ALA A N 1
ATOM 714 C CA . ALA A 1 90 ? -8.270 2.366 0.522 1.00 92.88 90 ALA A CA 1
ATOM 715 C C . ALA A 1 90 ? -8.547 1.682 -0.829 1.00 92.88 90 ALA A C 1
ATOM 717 O O . ALA A 1 90 ? -7.688 0.967 -1.344 1.00 92.88 90 ALA A O 1
ATOM 718 N N . LEU A 1 91 ? -9.722 1.923 -1.427 1.00 93.56 91 LEU A N 1
ATOM 719 C CA . LEU A 1 91 ? -10.047 1.409 -2.761 1.00 93.56 91 LEU A CA 1
ATOM 720 C C . LEU A 1 91 ? -9.096 1.959 -3.826 1.00 93.56 91 LEU A C 1
ATOM 722 O O . LEU A 1 91 ? -8.571 1.186 -4.624 1.00 93.56 91 LEU A O 1
ATOM 726 N N . TYR A 1 92 ? -8.827 3.264 -3.812 1.00 94.44 92 TYR A N 1
ATOM 727 C CA . TYR A 1 92 ? -7.884 3.865 -4.752 1.00 94.44 92 TYR A CA 1
ATOM 728 C C . TYR A 1 92 ? -6.478 3.260 -4.621 1.00 94.44 92 TYR A C 1
ATOM 730 O O . TYR A 1 92 ? -5.884 2.869 -5.622 1.00 94.44 92 TYR A O 1
ATOM 738 N N . LEU A 1 93 ? -5.972 3.088 -3.394 1.00 93.88 93 LEU A N 1
ATOM 739 C CA . LEU A 1 93 ? -4.659 2.471 -3.155 1.00 93.88 93 LEU A CA 1
ATOM 740 C C . LEU A 1 93 ? -4.600 0.993 -3.572 1.00 93.88 93 LEU A C 1
ATOM 742 O O . LEU A 1 93 ? -3.545 0.509 -3.975 1.00 93.88 93 LEU A O 1
ATOM 746 N N . SER A 1 94 ? -5.723 0.272 -3.526 1.00 91.81 94 SER A N 1
ATOM 747 C CA . SER A 1 94 ? -5.792 -1.111 -4.019 1.00 91.81 94 SER A CA 1
ATOM 748 C C . SER A 1 94 ? -5.709 -1.224 -5.546 1.00 91.81 94 SER A C 1
ATOM 750 O O . SER A 1 94 ? -5.328 -2.274 -6.065 1.00 91.81 94 SER A O 1
ATOM 752 N N . ALA A 1 95 ? -5.985 -0.139 -6.279 1.00 91.81 95 ALA A N 1
ATOM 753 C CA . ALA A 1 95 ? -5.774 -0.096 -7.723 1.00 91.81 95 ALA A CA 1
ATOM 754 C C . ALA A 1 95 ? -4.279 -0.060 -8.091 1.00 91.81 95 ALA A C 1
ATOM 756 O O . ALA A 1 95 ? -3.912 -0.489 -9.181 1.00 91.81 95 ALA A O 1
ATOM 757 N N . SER A 1 96 ? -3.404 0.383 -7.184 1.00 91.19 96 SER A N 1
ATOM 758 C CA . SER A 1 96 ? -1.958 0.479 -7.410 1.00 91.19 96 SER A CA 1
ATOM 759 C C . SER A 1 96 ? -1.280 -0.868 -7.720 1.00 91.19 96 SER A C 1
ATOM 761 O O . SER A 1 96 ? -0.598 -0.958 -8.745 1.00 91.19 96 SER A O 1
ATOM 763 N N . PRO A 1 97 ? -1.456 -1.946 -6.923 1.00 91.19 97 PRO A N 1
ATOM 764 C CA . PRO A 1 97 ? -0.928 -3.261 -7.288 1.00 91.19 97 PRO A CA 1
ATOM 765 C C . PRO A 1 97 ? -1.576 -3.831 -8.560 1.00 91.19 97 PRO A C 1
ATOM 767 O O . PRO A 1 97 ? -0.884 -4.493 -9.327 1.00 91.19 97 PRO A O 1
ATOM 770 N N . LEU A 1 98 ? -2.856 -3.536 -8.840 1.00 92.00 98 LEU A N 1
ATOM 771 C CA . LEU A 1 98 ? -3.502 -3.930 -10.103 1.00 92.00 98 LEU A CA 1
ATOM 772 C C . LEU A 1 98 ? -2.845 -3.254 -11.313 1.00 92.00 98 LEU A C 1
ATOM 774 O O . LEU A 1 98 ? -2.548 -3.926 -12.298 1.00 92.00 98 LEU A O 1
ATOM 778 N N . ALA A 1 99 ? -2.568 -1.951 -11.224 1.00 90.56 99 ALA A N 1
ATOM 779 C CA . ALA A 1 99 ? -1.848 -1.211 -12.255 1.00 90.56 99 ALA A CA 1
ATOM 780 C C . ALA A 1 99 ? -0.431 -1.772 -12.459 1.00 90.56 99 ALA A C 1
ATOM 782 O O . ALA A 1 99 ? 0.003 -1.939 -13.596 1.00 90.56 99 ALA A O 1
ATOM 783 N N . GLY A 1 100 ? 0.261 -2.139 -11.373 1.00 88.50 100 GLY A N 1
ATOM 784 C CA . GLY A 1 100 ? 1.565 -2.805 -11.434 1.00 88.50 100 GLY A CA 1
ATOM 785 C C . GLY A 1 100 ? 1.519 -4.167 -12.135 1.00 88.50 100 GLY A C 1
ATOM 786 O O . GLY A 1 100 ? 2.392 -4.466 -12.947 1.00 88.50 100 GLY A O 1
ATOM 787 N N . ILE A 1 101 ? 0.487 -4.978 -11.875 1.00 90.38 101 ILE A N 1
ATOM 788 C CA . ILE A 1 101 ? 0.282 -6.268 -12.556 1.00 90.38 101 ILE A CA 1
ATOM 789 C C . ILE A 1 101 ? -0.008 -6.048 -14.040 1.00 90.38 101 ILE A C 1
ATOM 791 O O . ILE A 1 101 ? 0.621 -6.690 -14.877 1.00 90.38 101 ILE A O 1
ATOM 795 N N . ALA A 1 102 ? -0.913 -5.125 -14.378 1.00 89.69 102 ALA A N 1
ATOM 796 C CA . ALA A 1 102 ? -1.212 -4.789 -15.768 1.00 89.69 102 ALA A CA 1
ATOM 797 C C . ALA A 1 102 ? 0.059 -4.344 -16.505 1.00 89.69 102 ALA A C 1
ATOM 799 O O . ALA A 1 102 ? 0.364 -4.850 -17.582 1.00 89.69 102 ALA A O 1
ATOM 800 N N . TYR A 1 103 ? 0.855 -3.473 -15.882 1.00 86.50 103 TYR A N 1
ATOM 801 C CA . TYR A 1 103 ? 2.139 -3.043 -16.420 1.00 86.50 103 TYR A CA 1
ATOM 802 C C . TYR A 1 103 ? 3.101 -4.218 -16.645 1.00 86.50 103 TYR A C 1
ATOM 804 O O . TYR A 1 103 ? 3.718 -4.316 -17.704 1.00 86.50 103 TYR A O 1
ATOM 812 N N . LEU A 1 104 ? 3.203 -5.146 -15.689 1.00 86.56 104 LEU A N 1
ATOM 813 C CA . LEU A 1 104 ? 4.047 -6.334 -15.820 1.00 86.56 104 LEU A CA 1
ATOM 814 C C . LEU A 1 104 ? 3.582 -7.245 -16.966 1.00 86.56 104 LEU A C 1
ATOM 816 O O . LEU A 1 104 ? 4.422 -7.771 -17.688 1.00 86.56 104 LEU A O 1
ATOM 820 N N . VAL A 1 105 ? 2.273 -7.384 -17.184 1.00 85.69 105 VAL A N 1
ATOM 821 C CA . VAL A 1 105 ? 1.716 -8.175 -18.293 1.00 85.69 105 VAL A CA 1
ATOM 822 C C . VAL A 1 105 ? 1.995 -7.525 -19.652 1.00 85.69 105 VAL A C 1
ATOM 824 O O . VAL A 1 105 ? 2.426 -8.214 -20.570 1.00 85.69 105 VAL A O 1
ATOM 827 N N . PHE A 1 106 ? 1.788 -6.212 -19.793 1.00 84.00 106 PHE A N 1
ATOM 828 C CA . PHE A 1 106 ? 1.959 -5.528 -21.083 1.00 84.00 106 PHE A CA 1
ATOM 829 C C . PHE A 1 106 ? 3.422 -5.240 -21.441 1.00 84.00 106 PHE A C 1
ATOM 831 O O . PHE A 1 106 ? 3.787 -5.329 -22.609 1.00 84.00 106 PHE A O 1
ATOM 838 N N . TYR A 1 107 ? 4.255 -4.902 -20.453 1.00 77.75 107 TYR A N 1
ATOM 839 C CA . TYR A 1 107 ? 5.627 -4.425 -20.674 1.00 77.75 107 TYR A CA 1
ATOM 840 C C . TYR A 1 107 ? 6.702 -5.329 -20.054 1.00 77.75 107 TYR A C 1
ATOM 842 O O . TYR A 1 107 ? 7.870 -5.242 -20.423 1.00 77.75 107 TYR A O 1
ATOM 850 N N . GLY A 1 108 ? 6.345 -6.190 -19.097 1.00 69.81 108 GLY A N 1
ATOM 851 C CA . GLY A 1 108 ? 7.292 -7.008 -18.329 1.00 69.81 108 GLY A CA 1
ATOM 852 C C . GLY A 1 108 ? 7.498 -8.441 -18.833 1.00 69.81 108 GLY A C 1
ATOM 853 O O . GLY A 1 108 ? 8.460 -9.075 -18.407 1.00 69.81 108 GLY A O 1
ATOM 854 N N . LEU A 1 109 ? 6.639 -8.945 -19.728 1.00 65.75 109 LEU A N 1
ATOM 855 C CA . LEU A 1 109 ? 6.723 -10.300 -20.302 1.00 65.75 109 LEU A CA 1
ATOM 856 C C . LEU A 1 109 ? 7.644 -10.403 -21.540 1.00 65.75 109 LEU A C 1
ATOM 858 O O . LEU A 1 109 ? 7.681 -11.445 -22.192 1.00 65.75 109 LEU A O 1
ATOM 862 N N . GLY A 1 110 ? 8.384 -9.341 -21.877 1.00 62.78 110 GLY A N 1
ATOM 863 C CA . GLY A 1 110 ? 9.358 -9.345 -22.974 1.00 62.78 110 GLY A CA 1
ATOM 864 C C . GLY A 1 110 ? 10.591 -10.216 -22.691 1.00 62.78 110 GLY A C 1
ATOM 865 O O . GLY A 1 110 ? 10.981 -10.411 -21.541 1.00 62.78 110 GLY A O 1
ATOM 866 N N . SER A 1 111 ? 11.240 -10.703 -23.752 1.00 56.41 111 SER A N 1
ATOM 867 C CA . SER A 1 111 ? 12.375 -11.645 -23.706 1.00 56.41 111 SER A CA 1
ATOM 868 C C . SER A 1 111 ? 13.656 -11.113 -23.050 1.00 56.41 111 SER A C 1
ATOM 870 O O . SER A 1 111 ? 14.590 -11.883 -22.848 1.00 56.41 111 SER A O 1
ATOM 872 N N . GLU A 1 112 ? 13.729 -9.818 -22.730 1.00 64.38 112 GLU A N 1
ATOM 873 C CA . GLU A 1 112 ? 14.924 -9.200 -22.136 1.00 64.38 112 GLU A CA 1
ATOM 874 C C . GLU A 1 112 ? 15.000 -9.332 -20.610 1.00 64.38 112 GLU A C 1
ATOM 876 O O . GLU A 1 112 ? 16.061 -9.120 -20.024 1.00 64.38 112 GLU A O 1
ATOM 881 N N . ARG A 1 113 ? 13.898 -9.695 -19.939 1.00 67.38 113 ARG A N 1
ATOM 882 C CA . ARG A 1 113 ? 13.861 -9.809 -18.477 1.00 67.38 113 ARG A CA 1
ATOM 883 C C . ARG A 1 113 ? 13.981 -11.265 -18.043 1.00 67.38 113 ARG A C 1
ATOM 885 O O . ARG A 1 113 ? 13.255 -12.128 -18.532 1.00 67.38 113 ARG A O 1
ATOM 892 N N . HIS A 1 114 ? 14.879 -11.541 -17.098 1.00 78.50 114 HIS A N 1
ATOM 893 C CA . HIS A 1 114 ? 15.067 -12.892 -16.578 1.00 78.50 114 HIS A CA 1
ATOM 894 C C . HIS A 1 114 ? 13.758 -13.392 -15.943 1.00 78.50 114 HIS A C 1
ATOM 896 O O . HIS A 1 114 ? 13.167 -12.707 -15.107 1.00 78.50 114 HIS A O 1
ATOM 902 N N . LEU A 1 115 ? 13.299 -14.592 -16.319 1.00 80.44 115 LEU A N 1
ATOM 903 C CA . LEU A 1 115 ? 12.003 -15.146 -15.885 1.00 80.44 115 LEU A CA 1
ATOM 904 C C . LEU A 1 115 ? 11.828 -15.145 -14.360 1.00 80.44 115 LEU A C 1
ATOM 906 O O . LEU A 1 115 ? 10.729 -14.920 -13.855 1.00 80.44 115 LEU A O 1
ATOM 910 N N . ILE A 1 116 ? 12.924 -15.374 -13.634 1.00 83.75 116 ILE A N 1
ATOM 911 C CA . ILE A 1 116 ? 12.951 -15.382 -12.167 1.00 83.75 116 ILE A CA 1
ATOM 912 C C . ILE A 1 116 ? 12.600 -13.998 -11.604 1.00 83.75 116 ILE A C 1
ATOM 914 O O . ILE A 1 116 ? 11.800 -13.913 -10.675 1.00 83.75 116 ILE A O 1
ATOM 918 N N . ASP A 1 117 ? 13.119 -12.918 -12.190 1.00 82.75 117 ASP A N 1
ATOM 919 C CA . ASP A 1 117 ? 12.848 -11.551 -11.730 1.00 82.75 117 ASP A CA 1
ATOM 920 C C . ASP A 1 117 ? 11.386 -11.173 -11.975 1.00 82.75 117 ASP A C 1
ATOM 922 O O . ASP A 1 117 ? 10.727 -10.587 -11.115 1.00 82.75 117 ASP A O 1
ATOM 926 N N . THR A 1 118 ? 10.850 -11.560 -13.134 1.00 84.19 118 THR A N 1
ATOM 927 C CA . THR A 1 118 ? 9.441 -11.345 -13.476 1.00 84.19 118 THR A CA 1
ATOM 928 C C . THR A 1 118 ? 8.515 -12.117 -12.533 1.00 84.19 118 THR A C 1
ATOM 930 O O . THR A 1 118 ? 7.528 -11.554 -12.056 1.00 84.19 118 THR A O 1
ATOM 933 N N . LEU A 1 119 ? 8.847 -13.369 -12.198 1.00 87.00 119 LEU A N 1
ATOM 934 C CA . LEU A 1 119 ? 8.105 -14.165 -11.214 1.00 87.00 119 LEU A CA 1
ATOM 935 C C . LEU A 1 119 ? 8.184 -13.569 -9.807 1.00 87.00 119 LEU A C 1
ATOM 937 O O . LEU A 1 119 ? 7.169 -13.526 -9.113 1.00 87.00 119 LEU A O 1
ATOM 941 N N . LEU A 1 120 ? 9.353 -13.082 -9.388 1.00 89.12 120 LEU A N 1
ATOM 942 C CA . LEU A 1 120 ? 9.548 -12.488 -8.066 1.00 89.12 120 LEU A CA 1
ATOM 943 C C . LEU A 1 120 ? 8.727 -11.203 -7.920 1.00 89.12 120 LEU A C 1
ATOM 945 O O . LEU A 1 120 ? 7.974 -11.056 -6.956 1.00 89.12 120 LEU A O 1
ATOM 949 N N . ILE A 1 121 ? 8.803 -10.300 -8.903 1.00 88.81 121 ILE A N 1
ATOM 950 C CA . ILE A 1 121 ? 8.026 -9.053 -8.907 1.00 88.81 121 ILE A CA 1
ATOM 951 C C . ILE A 1 121 ? 6.528 -9.355 -9.018 1.00 88.81 121 ILE A C 1
ATOM 953 O O . ILE A 1 121 ? 5.730 -8.761 -8.294 1.00 88.81 121 ILE A O 1
ATOM 957 N N . GLY A 1 122 ? 6.139 -10.302 -9.876 1.00 88.88 122 GLY A N 1
ATOM 958 C CA . GLY A 1 122 ? 4.753 -10.749 -10.000 1.00 88.88 122 GLY A CA 1
ATOM 959 C C . GLY A 1 122 ? 4.208 -11.305 -8.684 1.00 88.88 122 GLY A C 1
ATOM 960 O O . GLY A 1 122 ? 3.139 -10.895 -8.238 1.00 88.88 122 GLY A O 1
ATOM 961 N N . GLY A 1 123 ? 4.970 -12.167 -8.007 1.00 91.56 123 GLY A N 1
ATOM 962 C CA . GLY A 1 123 ? 4.624 -12.703 -6.691 1.00 91.56 123 GLY A CA 1
ATOM 963 C C . GLY A 1 123 ? 4.492 -11.610 -5.631 1.00 91.56 123 GLY A C 1
ATOM 964 O O . GLY A 1 123 ? 3.504 -11.581 -4.898 1.00 91.56 123 GLY A O 1
ATOM 965 N N . ALA A 1 124 ? 5.430 -10.660 -5.589 1.00 91.50 124 ALA A N 1
ATOM 966 C CA . ALA A 1 124 ? 5.364 -9.516 -4.681 1.00 91.50 124 ALA A CA 1
ATOM 967 C C . ALA A 1 124 ? 4.122 -8.641 -4.935 1.00 91.50 124 ALA A C 1
ATOM 969 O O . ALA A 1 124 ? 3.446 -8.243 -3.986 1.00 91.50 124 ALA A O 1
ATOM 970 N N . LEU A 1 125 ? 3.773 -8.386 -6.201 1.00 91.50 125 LEU A N 1
ATOM 971 C CA . LEU A 1 125 ? 2.571 -7.636 -6.575 1.00 91.50 125 LEU A CA 1
ATOM 972 C C . LEU A 1 125 ? 1.281 -8.380 -6.217 1.00 91.50 125 LEU A C 1
ATOM 974 O O . LEU A 1 125 ? 0.335 -7.753 -5.744 1.00 91.50 125 LEU A O 1
ATOM 978 N N . LEU A 1 126 ? 1.238 -9.704 -6.388 1.00 93.44 126 LEU A N 1
ATOM 979 C CA . LEU A 1 126 ? 0.099 -10.529 -5.978 1.00 93.44 126 LEU A CA 1
ATOM 980 C C . LEU A 1 126 ? -0.072 -10.545 -4.456 1.00 93.44 126 LEU A C 1
ATOM 982 O O . LEU A 1 126 ? -1.195 -10.427 -3.968 1.00 93.44 126 LEU A O 1
ATOM 986 N N . LEU A 1 127 ? 1.026 -10.631 -3.700 1.00 93.19 127 LEU A N 1
ATOM 987 C CA . LEU A 1 127 ? 0.999 -10.510 -2.242 1.00 93.19 127 LEU A CA 1
ATOM 988 C C . LEU A 1 127 ? 0.521 -9.122 -1.808 1.00 93.19 127 LEU A C 1
ATOM 990 O O . LEU A 1 127 ? -0.319 -9.017 -0.915 1.00 93.19 127 LEU A O 1
ATOM 994 N N . LEU A 1 128 ? 0.995 -8.062 -2.467 1.00 93.12 128 LEU A N 1
ATOM 995 C CA . LEU A 1 128 ? 0.555 -6.695 -2.201 1.00 93.12 128 LEU A CA 1
ATOM 996 C C . LEU A 1 128 ? -0.933 -6.506 -2.527 1.00 93.12 128 LEU A C 1
ATOM 998 O O . LEU A 1 128 ? -1.654 -5.872 -1.756 1.00 93.12 128 LEU A O 1
ATOM 1002 N N . LEU A 1 129 ? -1.410 -7.087 -3.631 1.00 93.19 129 LEU A N 1
ATOM 1003 C CA . LEU A 1 129 ? -2.822 -7.094 -4.000 1.00 93.19 129 LEU A CA 1
ATOM 1004 C C . LEU A 1 129 ? -3.654 -7.829 -2.947 1.00 93.19 129 LEU A C 1
ATOM 1006 O O . LEU A 1 129 ? -4.640 -7.286 -2.451 1.00 93.19 129 LEU A O 1
ATOM 1010 N N . TRP A 1 130 ? -3.233 -9.030 -2.556 1.00 93.31 130 TRP A N 1
ATOM 1011 C CA . TRP A 1 130 ? -3.903 -9.808 -1.520 1.00 93.31 130 TRP A CA 1
ATOM 1012 C C . TRP A 1 130 ? -3.971 -9.046 -0.191 1.00 93.31 130 TRP A C 1
ATOM 1014 O O . TRP A 1 130 ? -5.030 -8.972 0.435 1.00 93.31 130 TRP A O 1
ATOM 1024 N N . TYR A 1 131 ? -2.877 -8.391 0.197 1.00 92.00 131 TYR A N 1
ATOM 1025 C CA . TYR A 1 131 ? -2.835 -7.559 1.394 1.00 92.00 131 TYR A CA 1
ATOM 1026 C C . TYR A 1 131 ? -3.721 -6.308 1.272 1.00 92.00 131 TYR A C 1
ATOM 1028 O O . TYR A 1 131 ? -4.404 -5.935 2.225 1.00 92.00 131 TYR A O 1
ATOM 1036 N N . SER A 1 132 ? -3.813 -5.691 0.091 1.00 92.31 132 SER A N 1
ATOM 1037 C CA . SER A 1 132 ? -4.698 -4.539 -0.127 1.00 92.31 132 SER A CA 1
ATOM 1038 C C . SER A 1 132 ? -6.176 -4.882 0.111 1.00 92.31 132 SER A C 1
ATOM 1040 O O . SER A 1 132 ? -6.904 -4.077 0.689 1.00 92.31 132 SER A O 1
ATOM 1042 N N . ILE A 1 133 ? -6.612 -6.111 -0.203 1.00 91.75 133 ILE A N 1
ATOM 1043 C CA . ILE A 1 133 ? -7.976 -6.588 0.094 1.00 91.75 133 ILE A CA 1
ATOM 1044 C C . ILE A 1 133 ? -8.239 -6.577 1.604 1.00 91.75 133 ILE A C 1
ATOM 1046 O O . ILE A 1 133 ? -9.333 -6.214 2.048 1.00 91.75 133 ILE A O 1
ATOM 1050 N N . ARG A 1 134 ? -7.243 -6.957 2.410 1.00 92.62 134 ARG A N 1
ATOM 1051 C CA . ARG A 1 134 ? -7.333 -6.884 3.869 1.00 92.62 134 ARG A CA 1
ATOM 1052 C C . ARG A 1 134 ? -7.469 -5.435 4.335 1.00 92.62 134 ARG A C 1
ATOM 1054 O O . ARG A 1 134 ? -8.388 -5.149 5.097 1.00 92.62 134 ARG A O 1
ATOM 1061 N N . ILE A 1 135 ? -6.651 -4.521 3.818 1.00 93.06 135 ILE A N 1
ATOM 1062 C CA . ILE A 1 135 ? -6.725 -3.091 4.158 1.00 93.06 135 ILE A CA 1
ATOM 1063 C C . ILE A 1 135 ? -8.088 -2.486 3.796 1.00 93.06 135 ILE A C 1
ATOM 1065 O O . ILE A 1 135 ? -8.660 -1.753 4.598 1.00 93.06 135 ILE A O 1
ATOM 1069 N N . ILE A 1 136 ? -8.669 -2.850 2.649 1.00 93.12 136 ILE A N 1
ATOM 1070 C CA . ILE A 1 136 ? -10.025 -2.429 2.256 1.00 93.12 136 ILE A CA 1
ATOM 1071 C C . ILE A 1 136 ? -11.066 -2.889 3.287 1.00 93.12 136 ILE A C 1
ATOM 1073 O O . ILE A 1 136 ? -11.964 -2.124 3.650 1.00 93.12 136 ILE A O 1
ATOM 1077 N N . ARG A 1 137 ? -10.960 -4.134 3.773 1.00 92.12 137 ARG A N 1
ATOM 1078 C CA . ARG A 1 137 ? -11.860 -4.659 4.814 1.00 92.12 137 ARG A CA 1
ATOM 1079 C C . ARG A 1 137 ? -11.699 -3.890 6.119 1.00 92.12 137 ARG A C 1
ATOM 1081 O O . ARG A 1 137 ? -12.713 -3.525 6.703 1.00 92.12 137 ARG A O 1
ATOM 1088 N N . ILE A 1 138 ? -10.461 -3.608 6.531 1.00 91.25 138 ILE A N 1
ATOM 1089 C CA . ILE A 1 138 ? -10.160 -2.828 7.739 1.00 91.25 138 ILE A CA 1
ATOM 1090 C C . ILE A 1 138 ? -10.732 -1.416 7.617 1.00 91.25 138 ILE A C 1
ATOM 1092 O O . ILE A 1 138 ? -11.473 -0.993 8.495 1.00 91.25 138 ILE A O 1
ATOM 1096 N N . ALA A 1 139 ? -10.485 -0.719 6.506 1.00 92.19 139 ALA A N 1
ATOM 1097 C CA . ALA A 1 139 ? -11.004 0.628 6.268 1.00 92.19 139 ALA A CA 1
ATOM 1098 C C . ALA A 1 139 ? -12.542 0.685 6.278 1.00 92.19 139 ALA A C 1
ATOM 1100 O O . ALA A 1 139 ? -13.125 1.668 6.725 1.00 92.19 139 ALA A O 1
ATOM 1101 N N . ARG A 1 140 ? -13.216 -0.376 5.810 1.00 92.12 140 ARG A N 1
ATOM 1102 C CA . ARG A 1 140 ? -14.683 -0.462 5.824 1.00 92.12 140 ARG A CA 1
ATOM 1103 C C . ARG A 1 140 ? -15.249 -0.573 7.240 1.00 92.12 140 ARG A C 1
ATOM 1105 O O . ARG A 1 140 ? -16.252 0.063 7.538 1.00 92.12 140 ARG A O 1
ATOM 1112 N N . ILE A 1 141 ? -14.639 -1.399 8.087 1.00 91.81 141 ILE A N 1
ATOM 1113 C CA . ILE A 1 141 ? -15.110 -1.629 9.463 1.00 91.81 141 ILE A CA 1
ATOM 1114 C C . ILE A 1 141 ? -14.545 -0.610 10.456 1.00 91.81 141 ILE A C 1
ATOM 1116 O O . ILE A 1 141 ? -15.061 -0.512 11.565 1.00 91.81 141 ILE A O 1
ATOM 1120 N N . TYR A 1 142 ? -13.523 0.159 10.066 1.00 89.50 142 TYR A N 1
ATOM 1121 C CA . TYR A 1 142 ? -12.808 1.110 10.918 1.00 89.50 142 TYR A CA 1
ATOM 1122 C C . TYR A 1 142 ? -13.721 2.014 11.768 1.00 89.50 142 TYR A C 1
ATOM 1124 O O . TYR A 1 142 ? -13.487 2.093 12.974 1.00 89.50 142 TYR A O 1
ATOM 1132 N N . PRO A 1 143 ? -14.800 2.625 11.226 1.00 87.88 143 PRO A N 1
ATOM 1133 C CA . PRO A 1 143 ? -15.688 3.489 12.013 1.00 87.88 143 PRO A CA 1
ATOM 1134 C C . PRO A 1 143 ? -16.436 2.764 13.141 1.00 87.88 143 PRO A C 1
ATOM 1136 O O . PRO A 1 143 ? -16.941 3.404 14.054 1.00 87.88 143 PRO A O 1
ATOM 1139 N N . THR A 1 144 ? -16.535 1.437 13.058 1.00 87.25 144 THR A N 1
ATOM 1140 C CA . THR A 1 144 ? -17.266 0.581 14.006 1.00 87.25 144 THR A CA 1
ATOM 1141 C C . THR A 1 144 ? -16.349 -0.130 15.000 1.00 87.25 144 THR A C 1
ATOM 1143 O O . THR A 1 144 ? -16.833 -0.847 15.874 1.00 87.25 144 THR A O 1
ATOM 1146 N N . LEU A 1 145 ? -15.028 0.038 14.868 1.00 86.88 145 LEU A N 1
ATOM 1147 C CA . LEU A 1 145 ? -14.072 -0.619 15.750 1.00 86.88 145 LEU A CA 1
ATOM 1148 C C . LEU A 1 145 ? -14.112 -0.000 17.154 1.00 86.88 145 LEU A C 1
ATOM 1150 O O . LEU A 1 145 ? -14.165 1.226 17.284 1.00 86.88 145 LEU A O 1
ATOM 1154 N N . PRO A 1 146 ? -14.037 -0.826 18.212 1.00 84.69 146 PRO A N 1
ATOM 1155 C CA . PRO A 1 146 ? -13.996 -0.325 19.578 1.00 84.69 146 PRO A CA 1
ATOM 1156 C C . PRO A 1 146 ? -12.726 0.506 19.802 1.00 84.69 146 PRO A C 1
ATOM 1158 O O . PRO A 1 146 ? -11.64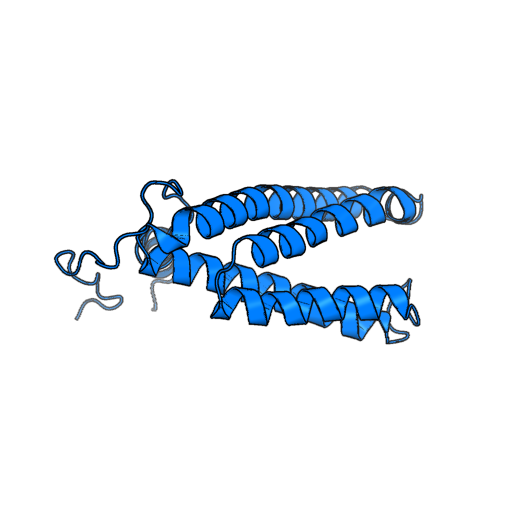5 0.140 19.345 1.00 84.69 146 PRO A O 1
ATOM 1161 N N . GLU A 1 147 ? -12.843 1.617 20.533 1.00 74.94 147 GLU A N 1
ATOM 1162 C CA . GLU A 1 147 ? -11.706 2.493 20.872 1.00 74.94 147 GLU A CA 1
ATOM 1163 C C . GLU A 1 147 ? -10.813 1.920 21.997 1.00 74.94 147 GLU A C 1
ATOM 1165 O O . GLU A 1 147 ? -9.750 2.461 22.300 1.00 74.94 147 GLU A O 1
ATOM 1170 N N . GLY A 1 148 ? -11.207 0.799 22.607 1.00 62.97 148 GLY A N 1
ATOM 1171 C CA . GLY A 1 148 ? -10.560 0.236 23.790 1.00 62.97 148 GLY A CA 1
ATOM 1172 C C . GLY A 1 148 ? -9.437 -0.746 23.479 1.00 62.97 148 GLY A C 1
ATOM 1173 O O . GLY A 1 148 ? -9.678 -1.951 23.417 1.00 62.97 148 GLY A O 1
ATOM 1174 N N . GLY A 1 149 ? -8.196 -0.252 23.383 1.00 57.56 149 GLY A N 1
ATOM 1175 C CA . GLY A 1 149 ? -6.976 -1.020 23.676 1.00 57.56 149 GLY A CA 1
ATOM 1176 C C . GLY A 1 149 ? -7.161 -1.787 24.980 1.00 57.56 149 GLY A C 1
ATOM 1177 O O . GLY A 1 149 ? -7.480 -1.166 25.984 1.00 57.56 149 GLY A O 1
ATOM 1178 N N . ASN A 1 150 ? -7.018 -3.114 25.000 1.00 55.53 150 ASN A N 1
ATOM 1179 C CA . ASN A 1 150 ? -7.171 -3.879 26.238 1.00 55.53 150 ASN A CA 1
ATOM 1180 C C . ASN A 1 150 ? -5.999 -3.557 27.191 1.00 55.53 150 ASN A C 1
ATOM 1182 O O . ASN A 1 150 ? -5.000 -4.281 27.242 1.00 55.53 150 ASN A O 1
ATOM 1186 N N . ASP A 1 151 ? -6.100 -2.438 27.911 1.00 54.47 151 ASP A N 1
ATOM 1187 C CA . ASP A 1 151 ? -5.115 -1.921 28.869 1.00 54.47 151 ASP A CA 1
ATOM 1188 C C . ASP A 1 151 ? -4.947 -2.830 30.091 1.00 54.47 151 ASP A C 1
ATOM 1190 O O . ASP A 1 151 ? -3.985 -2.690 30.843 1.00 54.47 151 ASP A O 1
ATOM 1194 N N . SER A 1 152 ? -5.820 -3.833 30.234 1.00 49.50 152 SER A N 1
ATOM 1195 C CA . SER A 1 152 ? -5.680 -4.915 31.210 1.00 49.50 152 SER A CA 1
ATOM 1196 C C . SER A 1 152 ? -4.549 -5.898 30.875 1.00 49.50 152 SER A C 1
ATOM 1198 O O . SER A 1 152 ? -4.088 -6.626 31.754 1.00 49.50 152 SER A O 1
ATOM 1200 N N . THR A 1 153 ? -4.056 -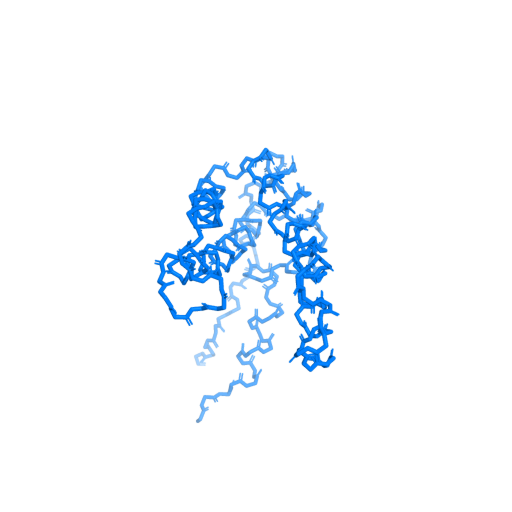5.916 29.629 1.00 53.91 153 THR A N 1
ATOM 1201 C CA . THR A 1 153 ? -2.948 -6.797 29.239 1.00 53.91 153 THR A CA 1
ATOM 1202 C C . THR A 1 153 ? -1.62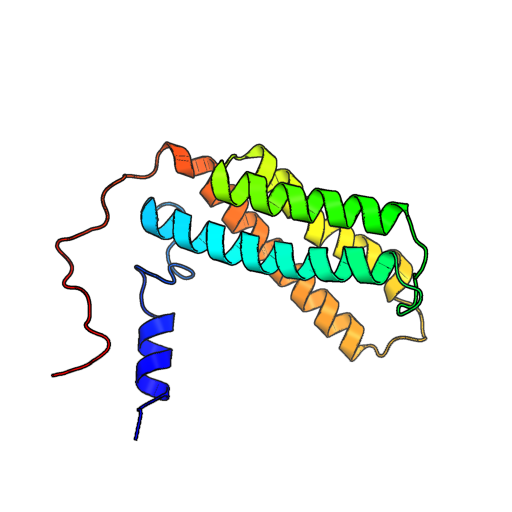4 -6.098 29.561 1.00 53.91 153 THR A C 1
ATOM 1204 O O . THR A 1 153 ? -1.302 -5.095 28.908 1.00 53.91 153 THR A O 1
ATOM 1207 N N . PRO A 1 154 ? -0.829 -6.584 30.535 1.00 55.97 154 PRO A N 1
ATOM 1208 C CA . PRO A 1 154 ? 0.412 -5.925 30.925 1.00 55.97 154 PRO A CA 1
ATOM 1209 C C . PRO A 1 154 ? 1.329 -5.781 29.707 1.00 55.97 154 PRO A C 1
ATOM 1211 O O . PRO A 1 154 ? 1.603 -6.766 29.016 1.00 55.97 154 PRO A O 1
ATOM 1214 N N . ARG A 1 155 ? 1.814 -4.555 29.437 1.00 58.06 155 ARG A N 1
ATOM 1215 C CA . ARG A 1 155 ? 2.831 -4.306 28.399 1.00 58.06 155 ARG A CA 1
ATOM 1216 C C . ARG A 1 155 ? 3.987 -5.271 28.642 1.00 58.06 155 ARG A C 1
ATOM 1218 O O . ARG A 1 155 ? 4.703 -5.150 29.639 1.00 58.06 155 ARG A O 1
ATOM 1225 N N . ARG A 1 156 ? 4.170 -6.238 27.739 1.00 58.31 156 ARG A N 1
ATOM 1226 C CA . ARG A 1 156 ? 5.310 -7.158 27.760 1.00 58.31 156 ARG A CA 1
ATOM 1227 C C . ARG A 1 156 ? 6.573 -6.310 27.586 1.00 58.31 156 ARG A C 1
ATOM 1229 O O . ARG A 1 156 ? 6.934 -5.954 26.474 1.00 58.31 156 ARG A O 1
ATOM 1236 N N . ARG A 1 157 ? 7.226 -5.949 28.698 1.00 60.00 157 ARG A N 1
ATOM 1237 C CA . ARG A 1 157 ? 8.432 -5.104 28.697 1.00 60.00 157 ARG A CA 1
ATOM 1238 C C . ARG A 1 157 ? 9.494 -5.733 27.802 1.00 60.00 157 ARG A C 1
ATOM 1240 O O . ARG A 1 157 ? 9.862 -6.885 28.045 1.00 60.00 157 ARG A O 1
ATOM 1247 N N . LEU A 1 158 ? 9.975 -4.989 26.799 1.00 57.84 158 LEU A N 1
ATOM 1248 C CA . LEU A 1 158 ? 11.037 -5.442 25.890 1.00 57.84 158 LEU A CA 1
ATOM 1249 C C . LEU A 1 158 ? 12.295 -5.854 26.668 1.00 57.84 158 LEU A C 1
ATOM 1251 O O . LEU A 1 158 ? 12.921 -6.853 26.334 1.00 57.84 158 LEU A O 1
ATOM 1255 N N . PHE A 1 159 ? 12.579 -5.157 27.768 1.00 57.19 159 PHE A N 1
ATOM 1256 C CA . PHE A 1 159 ? 13.683 -5.448 28.673 1.00 57.19 159 PHE A CA 1
ATOM 1257 C C . PHE A 1 159 ? 13.164 -6.111 29.955 1.00 57.19 159 PHE A C 1
ATOM 1259 O O . PHE A 1 159 ? 12.295 -5.561 30.642 1.00 57.19 159 PHE A O 1
ATOM 1266 N N . LYS A 1 160 ? 13.690 -7.297 30.282 1.00 58.62 160 LYS A N 1
ATOM 1267 C CA . LYS A 1 160 ? 13.672 -7.785 31.668 1.00 58.62 160 LYS A CA 1
ATOM 1268 C C . LYS A 1 160 ? 14.622 -6.875 32.459 1.00 58.62 160 LYS A C 1
ATOM 1270 O O . LYS A 1 160 ? 15.716 -6.603 31.971 1.00 58.62 160 LYS A O 1
ATOM 1275 N N . ARG A 1 161 ? 14.160 -6.337 33.592 1.00 52.19 161 ARG A N 1
ATOM 1276 C CA . ARG A 1 161 ? 15.060 -5.709 34.571 1.00 52.19 161 ARG A CA 1
ATOM 1277 C C . ARG A 1 161 ? 15.878 -6.793 35.251 1.00 52.19 161 ARG A C 1
ATOM 1279 O O . ARG A 1 161 ? 15.296 -7.886 35.439 1.00 52.19 161 ARG A O 1
#

pLDDT: mean 82.96, std 11.95, range [49.5, 95.44]

Foldseek 3Di:
DPPVVVLVVCQCPPCQQNVVVPQLVPDALSSLLNLLLVLLVVLLVVLVVQLVQCCDPNDPNHPDVVSNVLSVVLNVLSVVCSPVLALVSLVSNLVVLVVVLVCCVPPVPDPPDDPVVSVVSNVVSVVSNVVSVRSSSNSVCSVVHHNDDPPVDPDPPSDDD

Organism: NCBI:txid408172